Protein AF-A0A537DBI1-F1 (afdb_monomer)

Mean predicted aligned error: 14.15 Å

Solvent-accessible surface area (backbone atoms only — not comparable to full-atom values): 9872 Å² total; per-residue (Å²): 135,87,78,83,81,77,82,74,83,76,78,49,77,67,57,56,51,53,53,48,53,54,51,51,56,62,62,69,60,65,72,79,77,78,77,78,80,80,81,74,75,80,74,81,80,68,70,59,68,48,40,82,42,71,73,29,59,84,44,89,90,40,44,58,39,57,42,62,85,70,80,56,58,73,31,62,47,51,34,36,34,22,21,70,93,77,41,45,21,30,39,30,39,66,44,60,40,75,36,26,39,39,49,46,64,59,69,59,47,96,38,32,39,61,40,43,17,41,27,50,69,94,58,77,59,50,86,79,42,62,49,72,58,46,73,75,39,79,38,80,44,63,56,45,54,23,20,41,26,35,19,31,75,52,33,33,88,90,45,72,56,82,67,46,78,45,78,89

Nearest PDB structures (foldseek):
  4nhy-assembly6_C-3  TM=3.205E-01  e=9.101E+00  Homo sapiens

Sequence (168 aa):
MEEKQKSKLRFSRTGKIILGVIAVAAVAGVAAFVTFTQYFPSVPTGAVAANLVANCGVSTTTALTVTPATVTAGSPFALVYSCSSGTAAITVTNGPTTKIPTEAPAIGAGGMPTTLSLIAPGTTCTATAGIALAQSTAVSIPTGDYNYCATGTTAPVTGVVSFTVTWA

Structure (mmCIF, N/CA/C/O backbone):
data_AF-A0A537DBI1-F1
#
_entry.id   AF-A0A537DBI1-F1
#
loop_
_atom_site.group_PDB
_atom_site.id
_atom_site.type_symbol
_atom_site.label_atom_id
_atom_site.label_alt_id
_atom_site.label_comp_id
_atom_site.label_asym_id
_atom_site.label_entity_id
_atom_site.label_seq_id
_atom_site.pdbx_PDB_ins_code
_atom_site.Cartn_x
_atom_site.Cartn_y
_atom_site.Cartn_z
_atom_site.occupancy
_atom_site.B_iso_or_equiv
_atom_site.auth_seq_id
_atom_site.auth_comp_id
_atom_site.auth_asym_id
_atom_site.auth_atom_id
_atom_site.pdbx_PDB_model_num
ATOM 1 N N . MET A 1 1 ? -34.013 34.502 110.384 1.00 40.22 1 MET A N 1
ATOM 2 C CA . MET A 1 1 ? -33.272 33.929 109.243 1.00 40.22 1 MET A CA 1
ATOM 3 C C . MET A 1 1 ? -34.238 33.005 108.523 1.00 40.22 1 MET A C 1
ATOM 5 O O . MET A 1 1 ? -34.500 31.922 109.023 1.00 40.22 1 MET A O 1
ATOM 9 N N . GLU A 1 2 ? -34.882 33.500 107.465 1.00 40.44 2 GLU A N 1
ATOM 10 C CA . GLU A 1 2 ? -35.893 32.756 106.702 1.00 40.44 2 GLU A CA 1
ATOM 11 C C . GLU A 1 2 ? -35.241 31.700 105.804 1.00 40.44 2 GLU A C 1
ATOM 13 O O . GLU A 1 2 ? -34.284 31.964 105.073 1.00 40.44 2 GLU A O 1
ATOM 18 N N . GLU A 1 3 ? -35.760 30.483 105.906 1.00 42.31 3 GLU A N 1
ATOM 19 C CA . GLU A 1 3 ? -35.297 29.284 105.225 1.00 42.31 3 GLU A CA 1
ATOM 20 C C . GLU A 1 3 ? -35.865 29.237 103.794 1.00 42.31 3 GLU A C 1
ATOM 22 O O . GLU A 1 3 ? -37.069 29.369 103.574 1.00 42.31 3 GLU A O 1
ATOM 27 N N . LYS A 1 4 ? -34.996 29.056 102.789 1.00 47.94 4 LYS A N 1
ATOM 28 C CA . LYS A 1 4 ? -35.386 28.941 101.375 1.00 47.94 4 LYS A CA 1
ATOM 29 C C . LYS A 1 4 ? -36.254 27.69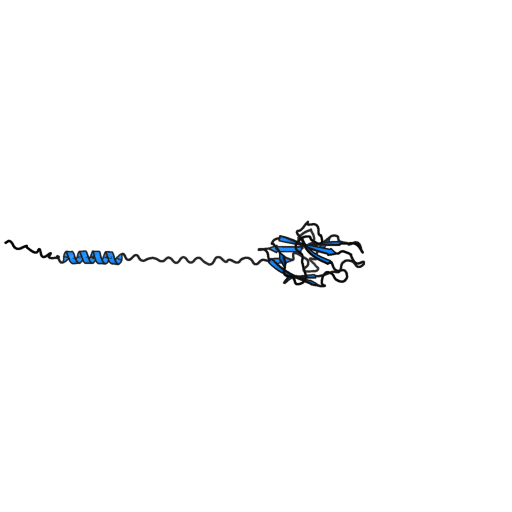8 101.147 1.00 47.94 4 LYS A C 1
ATOM 31 O O . LYS A 1 4 ? -35.760 26.570 101.159 1.00 47.94 4 LYS A O 1
ATOM 36 N N . GLN A 1 5 ? -37.520 27.913 100.808 1.00 44.69 5 GLN A N 1
ATOM 37 C CA . GLN A 1 5 ? -38.442 26.878 100.349 1.00 44.69 5 GLN A CA 1
ATOM 38 C C . GLN A 1 5 ? -37.959 26.275 99.011 1.00 44.69 5 GLN A C 1
ATOM 40 O O . GLN A 1 5 ? -38.148 26.841 97.934 1.00 44.69 5 GLN A O 1
ATOM 45 N N . LYS A 1 6 ? -37.323 25.097 99.060 1.00 45.94 6 LYS A N 1
ATOM 46 C CA . LYS A 1 6 ? -37.042 24.272 97.871 1.00 45.94 6 LYS A CA 1
ATOM 47 C C . LYS A 1 6 ? -38.367 23.770 97.288 1.00 45.94 6 LYS A C 1
ATOM 49 O 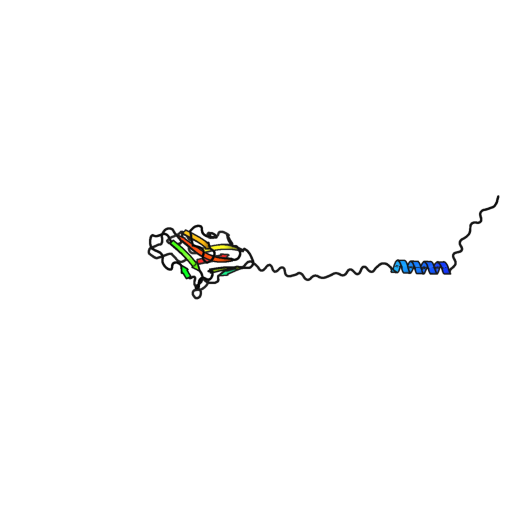O . LYS A 1 6 ? -38.960 22.819 97.796 1.00 45.94 6 LYS A O 1
ATOM 54 N N . SER A 1 7 ? -38.811 24.394 96.199 1.00 45.59 7 SER A N 1
ATOM 55 C CA . SER A 1 7 ? -39.937 23.923 95.391 1.00 45.59 7 SER A CA 1
ATOM 56 C C . SER A 1 7 ? -39.621 22.535 94.817 1.00 45.59 7 SER A C 1
ATOM 58 O O . SER A 1 7 ? -38.822 22.384 93.892 1.00 45.59 7 SER A O 1
ATOM 60 N N . LYS A 1 8 ? -40.213 21.486 95.403 1.00 48.69 8 LYS A N 1
ATOM 61 C CA . LYS A 1 8 ? -40.223 20.141 94.816 1.00 48.69 8 LYS A CA 1
ATOM 62 C C . LYS A 1 8 ? -41.160 20.176 93.614 1.00 48.69 8 LYS A C 1
ATOM 64 O O . LYS A 1 8 ? -42.376 20.115 93.783 1.00 48.69 8 LYS A O 1
ATOM 69 N N . LEU A 1 9 ? -40.591 20.243 92.412 1.00 50.56 9 LEU A N 1
ATOM 70 C CA . LEU A 1 9 ? -41.317 20.091 91.155 1.00 50.56 9 LEU A CA 1
ATOM 71 C C . LEU A 1 9 ? -41.961 18.689 91.121 1.00 50.56 9 LEU A C 1
ATOM 73 O O . LEU A 1 9 ? -41.333 17.693 90.756 1.00 50.56 9 LEU A O 1
ATOM 77 N N . ARG A 1 10 ? -43.211 18.579 91.584 1.00 54.94 10 ARG A N 1
ATOM 78 C CA . ARG A 1 10 ? -44.000 17.346 91.501 1.00 54.94 10 ARG A CA 1
ATOM 79 C C . ARG A 1 10 ? -44.449 17.178 90.059 1.00 54.94 10 ARG A C 1
ATOM 81 O O . ARG A 1 10 ? -45.465 17.720 89.639 1.00 54.94 10 ARG A O 1
ATOM 88 N N . PHE A 1 11 ? -43.666 16.429 89.297 1.00 52.59 11 PHE A N 1
ATOM 89 C CA . PHE A 1 11 ? -44.001 16.106 87.920 1.00 52.59 11 PHE A CA 1
ATOM 90 C C . PHE A 1 11 ? -45.218 15.169 87.903 1.00 52.59 11 PHE A C 1
ATOM 92 O O . PHE A 1 11 ? -45.123 13.995 88.275 1.00 52.59 11 PHE A O 1
ATOM 99 N N . SER A 1 12 ? -46.376 15.718 87.529 1.00 62.16 12 SER A N 1
ATOM 100 C CA . SER A 1 12 ? -47.632 14.982 87.369 1.00 62.16 12 SER A CA 1
ATOM 101 C C . SER A 1 12 ? -47.460 13.820 86.382 1.00 62.16 12 SER A C 1
ATOM 103 O O . SER A 1 12 ? -46.710 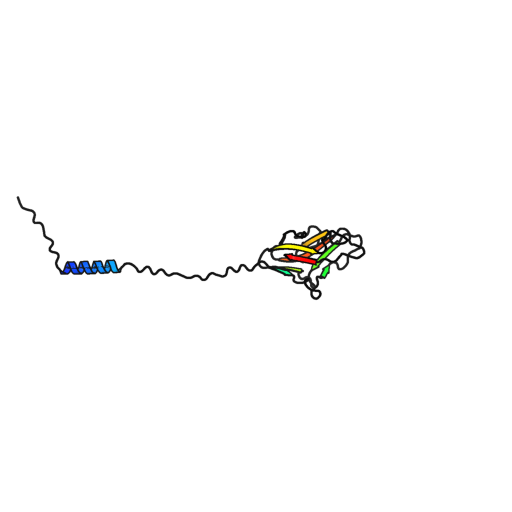13.928 85.407 1.00 62.16 12 SER A O 1
ATOM 105 N N . ARG A 1 13 ? -48.172 12.706 86.620 1.00 58.31 13 ARG A N 1
ATOM 106 C CA . ARG A 1 13 ? -48.187 11.505 85.756 1.00 58.31 13 ARG A CA 1
ATOM 107 C C . ARG A 1 13 ? -48.408 11.863 84.281 1.00 58.31 13 ARG A C 1
ATOM 109 O O . ARG A 1 13 ? -47.772 11.270 83.418 1.00 58.31 13 ARG A O 1
ATOM 116 N N . THR A 1 14 ? -49.222 12.880 84.009 1.00 57.91 14 THR A N 1
ATOM 117 C CA . THR A 1 14 ? -49.535 13.376 82.662 1.00 57.91 14 THR A CA 1
ATOM 118 C C . THR A 1 14 ? -48.321 13.991 81.959 1.00 57.91 14 THR A C 1
ATOM 120 O O . THR A 1 14 ? -48.116 13.759 80.772 1.00 57.91 14 THR A O 1
ATOM 123 N N . GLY A 1 15 ? -47.453 14.700 82.690 1.00 59.69 15 GLY A N 1
ATOM 124 C CA . GLY A 1 15 ? -46.234 15.289 82.128 1.00 59.69 15 GLY A CA 1
ATOM 125 C C . GLY A 1 15 ? -45.225 14.233 81.675 1.00 59.69 15 GLY A C 1
ATOM 126 O O . GLY A 1 15 ? -44.563 14.414 80.658 1.00 59.69 15 GLY A O 1
ATOM 127 N N . LYS A 1 16 ? -45.129 13.100 82.391 1.00 59.03 16 LYS A N 1
ATOM 128 C CA . LYS A 1 16 ? -44.229 11.989 82.016 1.00 59.03 16 LYS A CA 1
ATOM 129 C C . LYS A 1 16 ? -44.681 11.296 80.732 1.00 59.03 16 LYS A C 1
ATOM 131 O O . LYS A 1 16 ? -43.842 10.891 79.938 1.00 59.03 16 LYS A O 1
ATOM 136 N N . ILE A 1 17 ? -45.995 11.188 80.529 1.00 63.44 17 ILE A N 1
ATOM 137 C CA . ILE A 1 17 ? -46.579 10.579 79.328 1.00 63.44 17 ILE A CA 1
ATOM 138 C C . ILE A 1 17 ? -46.339 11.480 78.115 1.00 63.44 17 ILE A C 1
ATOM 140 O O . ILE A 1 17 ? -45.879 10.996 77.089 1.00 63.44 17 ILE A O 1
ATOM 144 N N . ILE A 1 18 ? -46.557 12.792 78.247 1.00 61.38 18 ILE A N 1
ATOM 145 C CA . ILE A 1 18 ? -46.322 13.753 77.157 1.00 61.38 18 ILE A CA 1
ATOM 146 C C . ILE A 1 18 ? -44.839 13.787 76.765 1.00 61.38 18 ILE A C 1
ATOM 148 O O . ILE A 1 18 ? -44.520 13.719 75.580 1.00 61.38 18 ILE A O 1
ATOM 152 N N . LEU A 1 19 ? -43.924 13.810 77.742 1.00 61.69 19 LEU A N 1
ATOM 153 C CA . LEU A 1 19 ? -42.485 13.752 77.464 1.00 61.69 19 LEU A CA 1
ATOM 154 C C . LEU A 1 19 ? -42.087 12.425 76.791 1.00 61.69 19 LEU A C 1
ATOM 156 O O . LEU A 1 19 ? -41.243 12.418 75.901 1.00 61.69 19 LEU A O 1
ATOM 160 N N . GLY A 1 20 ? -42.728 11.318 77.181 1.00 58.53 20 GLY A N 1
ATOM 161 C CA . GLY A 1 20 ? -42.546 10.007 76.557 1.00 58.53 20 GLY A CA 1
ATOM 162 C C . GLY A 1 20 ? -43.025 9.964 75.105 1.00 58.53 20 GLY A C 1
ATOM 163 O O . GLY A 1 20 ? -42.312 9.452 74.251 1.00 58.53 20 GLY A O 1
ATOM 164 N N . VAL A 1 21 ? -44.182 10.553 74.792 1.00 60.75 21 VAL A N 1
ATOM 165 C CA . VAL A 1 21 ? -44.708 10.615 73.415 1.00 60.75 21 VAL A CA 1
ATOM 166 C C . VAL A 1 21 ? -43.841 11.514 72.528 1.00 60.75 21 VAL A C 1
ATOM 168 O O . VAL A 1 21 ? -43.552 11.144 71.393 1.00 60.75 21 VAL A O 1
ATOM 171 N N . ILE A 1 22 ? -43.355 12.647 73.048 1.00 58.44 22 ILE A N 1
ATOM 172 C CA . ILE A 1 22 ? -42.428 13.532 72.321 1.00 58.44 22 ILE A CA 1
ATOM 173 C C . ILE A 1 22 ? -41.079 12.836 72.089 1.00 58.44 22 ILE A C 1
ATOM 175 O O . ILE A 1 22 ? -40.522 12.943 70.999 1.00 58.44 22 ILE A O 1
ATOM 179 N N . ALA A 1 23 ? -40.577 12.071 73.063 1.00 57.38 23 ALA A N 1
ATOM 180 C CA . ALA A 1 23 ? -39.359 11.281 72.892 1.00 57.38 23 ALA A CA 1
ATOM 181 C C . ALA A 1 23 ? -39.535 10.166 71.845 1.00 57.38 23 ALA A C 1
ATOM 183 O O . ALA A 1 23 ? -38.648 9.961 71.023 1.00 57.38 23 ALA A O 1
ATOM 184 N N . VAL A 1 24 ? -40.689 9.490 71.806 1.00 56.94 24 VAL A N 1
ATOM 185 C CA . VAL A 1 24 ? -40.977 8.465 70.785 1.00 56.94 24 VAL A CA 1
ATOM 186 C C . VAL A 1 24 ? -41.130 9.090 69.394 1.00 56.94 24 VAL A C 1
ATOM 188 O O . VAL A 1 24 ? -40.616 8.537 68.426 1.00 56.94 24 VAL A O 1
ATOM 191 N N . ALA A 1 25 ? -41.744 10.271 69.282 1.00 54.72 25 ALA A N 1
ATOM 192 C CA . ALA A 1 25 ? -41.844 11.000 68.016 1.00 54.72 25 ALA A CA 1
ATOM 193 C C . ALA A 1 25 ? -40.482 11.529 67.521 1.00 54.72 25 ALA A C 1
ATOM 195 O O . ALA A 1 25 ? -40.209 11.483 66.324 1.00 54.72 25 ALA A O 1
ATOM 196 N N . ALA A 1 26 ? -39.600 11.968 68.427 1.00 52.34 26 ALA A N 1
ATOM 197 C CA . ALA A 1 26 ? -38.246 12.412 68.088 1.00 52.34 26 ALA A CA 1
ATOM 198 C C . ALA A 1 26 ? -37.32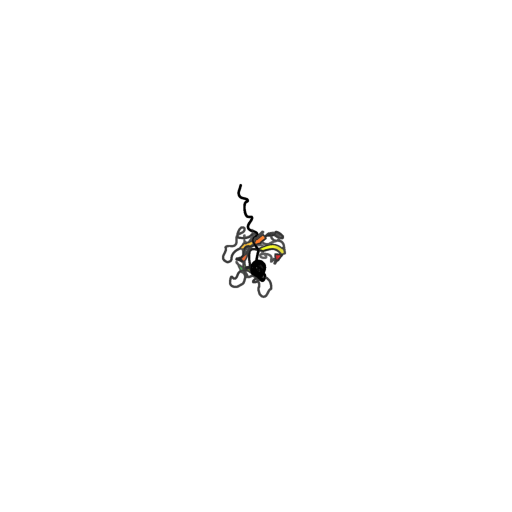2 11.251 67.670 1.00 52.34 26 ALA A C 1
ATOM 200 O O . ALA A 1 26 ? -36.429 11.449 66.850 1.00 52.34 26 ALA A O 1
ATOM 201 N N . VAL A 1 27 ? -37.552 10.036 68.184 1.00 53.19 27 VAL A N 1
ATOM 202 C CA . VAL A 1 27 ? -36.792 8.828 67.805 1.00 53.19 27 VAL A CA 1
ATOM 203 C C . VAL A 1 27 ? -37.372 8.152 66.552 1.00 53.19 27 VAL A C 1
ATOM 205 O O . VAL A 1 27 ? -36.626 7.557 65.781 1.00 53.19 27 VAL A O 1
ATOM 208 N N . ALA A 1 28 ? -38.673 8.300 66.275 1.00 50.31 28 ALA A N 1
ATOM 209 C CA . ALA A 1 28 ? -39.293 7.827 65.031 1.00 50.31 28 ALA A CA 1
ATOM 210 C C . ALA A 1 28 ? -38.934 8.685 63.798 1.00 50.31 28 ALA A C 1
ATOM 212 O O . ALA A 1 28 ? -39.190 8.279 62.668 1.00 50.31 28 ALA A O 1
ATOM 213 N N . GLY A 1 29 ? -38.320 9.855 64.009 1.00 47.69 29 GLY A N 1
ATOM 214 C CA . GLY A 1 29 ? -37.801 10.743 62.968 1.00 47.69 29 GLY A CA 1
ATOM 215 C C . GLY A 1 29 ? -36.384 10.413 62.495 1.00 47.69 29 GLY A C 1
ATOM 216 O O . GLY A 1 29 ? -35.744 11.269 61.886 1.00 47.69 29 GLY A O 1
ATOM 217 N N . VAL A 1 30 ? -35.858 9.209 62.764 1.00 52.47 30 VAL A N 1
ATOM 218 C CA . VAL A 1 30 ? -34.659 8.735 62.060 1.00 52.47 30 VAL A CA 1
ATOM 219 C C . VAL A 1 30 ? -35.086 8.434 60.633 1.00 52.47 30 VAL A C 1
ATOM 221 O O . VAL A 1 30 ? -35.598 7.359 60.325 1.00 52.47 30 VAL A O 1
ATOM 224 N N . ALA A 1 31 ? -34.934 9.460 59.797 1.00 52.38 31 ALA A N 1
ATOM 225 C CA . ALA A 1 31 ? -35.117 9.433 58.364 1.00 52.38 31 ALA A CA 1
ATOM 226 C C . ALA A 1 31 ? -34.619 8.096 57.815 1.00 52.38 31 ALA A C 1
ATOM 228 O O . ALA A 1 31 ? -33.427 7.790 57.869 1.00 52.38 31 ALA A O 1
ATOM 229 N N . ALA A 1 32 ? -35.550 7.293 57.303 1.00 52.38 32 ALA A N 1
ATOM 230 C CA . ALA A 1 32 ? -35.212 6.225 56.393 1.00 52.38 32 ALA A CA 1
ATOM 231 C C . ALA A 1 32 ? -34.491 6.895 55.220 1.00 52.38 32 ALA A C 1
ATOM 233 O O . ALA A 1 32 ? -35.120 7.487 54.344 1.00 52.38 32 ALA A O 1
ATOM 234 N N . PHE A 1 33 ? -33.159 6.888 55.250 1.00 53.53 33 PHE A N 1
ATOM 235 C CA . PHE A 1 33 ? -32.352 7.231 54.096 1.00 53.53 33 PHE A CA 1
ATOM 236 C C . PHE A 1 33 ? -32.674 6.170 53.052 1.00 53.53 33 PHE A C 1
ATOM 238 O O . PHE A 1 33 ? -32.144 5.062 53.088 1.00 53.53 33 PHE A O 1
ATOM 245 N N . VAL A 1 34 ? -33.615 6.479 52.162 1.00 61.16 34 VAL A N 1
ATOM 246 C CA . VAL A 1 34 ? -33.877 5.643 51.000 1.00 61.16 34 VAL A CA 1
ATOM 247 C C . VAL A 1 34 ? -32.665 5.815 50.099 1.00 61.16 34 VAL A C 1
ATOM 249 O O . VAL A 1 34 ? -32.556 6.779 49.343 1.00 61.16 34 VAL A O 1
ATOM 252 N N . THR A 1 35 ? -31.695 4.916 50.227 1.00 56.78 35 THR A N 1
ATOM 253 C CA . THR A 1 35 ? -30.607 4.811 49.263 1.00 56.78 35 THR A CA 1
ATOM 254 C C . THR A 1 35 ? -31.204 4.260 47.979 1.00 56.78 35 THR A C 1
ATOM 256 O O . THR A 1 35 ? -31.365 3.052 47.821 1.00 56.78 35 THR A O 1
ATOM 259 N N . PHE A 1 36 ? -31.581 5.149 47.066 1.00 59.03 36 PHE A N 1
ATOM 260 C CA . PHE A 1 36 ? -31.900 4.761 45.701 1.00 59.03 36 PHE A CA 1
ATOM 261 C C . PHE A 1 36 ? -30.597 4.404 44.988 1.00 59.03 36 PHE A C 1
ATOM 263 O O . PHE A 1 36 ? -29.820 5.273 44.591 1.00 59.03 36 PHE A O 1
ATOM 270 N N . THR A 1 37 ? -30.338 3.107 44.842 1.00 68.56 37 THR A N 1
ATOM 271 C CA . THR A 1 37 ? -29.281 2.614 43.963 1.00 68.56 37 THR A CA 1
ATOM 272 C C . THR A 1 37 ? -29.796 2.676 42.532 1.00 68.56 37 THR A C 1
ATOM 274 O O . THR A 1 37 ? -30.591 1.847 42.098 1.00 68.56 37 THR A O 1
ATOM 277 N N . GLN A 1 38 ? -29.359 3.692 41.800 1.00 63.66 38 GLN A N 1
ATOM 278 C CA . GLN A 1 38 ? -29.604 3.795 40.369 1.00 63.66 38 GLN A CA 1
ATOM 279 C C . GLN A 1 38 ? -28.611 2.890 39.635 1.00 63.66 38 GLN A C 1
ATOM 281 O O . GLN A 1 38 ? -27.402 3.119 39.647 1.00 63.66 38 GLN A O 1
ATOM 286 N N . TYR A 1 39 ? -29.138 1.819 39.046 1.00 66.94 39 TYR A N 1
ATOM 287 C CA . TYR A 1 39 ? -28.391 0.938 38.161 1.00 66.94 39 TYR A CA 1
ATOM 288 C C . TYR A 1 39 ? -28.331 1.588 36.782 1.00 66.94 39 TYR A C 1
ATOM 290 O O . TYR A 1 39 ? -29.316 1.599 36.044 1.00 66.94 39 TYR A O 1
ATOM 298 N N . PHE A 1 40 ? -27.174 2.145 36.442 1.00 65.31 40 PHE A N 1
ATOM 299 C CA . PHE A 1 40 ? -26.875 2.501 35.065 1.00 65.31 40 PHE A CA 1
ATOM 300 C C . PHE A 1 40 ? -26.361 1.232 34.382 1.00 65.31 40 PHE A C 1
ATOM 302 O O . PHE A 1 40 ? -25.300 0.740 34.780 1.00 65.31 40 PHE A O 1
ATOM 309 N N . PRO A 1 41 ? -27.084 0.660 33.400 1.00 62.16 41 PRO A N 1
ATOM 310 C CA . PRO A 1 41 ? -26.510 -0.411 32.604 1.00 62.16 41 PRO A CA 1
ATOM 311 C C . PRO A 1 41 ? -25.216 0.113 31.985 1.00 62.16 41 PRO A C 1
ATOM 313 O O . PRO A 1 41 ? -25.152 1.264 31.545 1.00 62.16 41 PRO A O 1
ATOM 316 N N . SER A 1 42 ? -24.175 -0.717 31.968 1.00 66.88 42 SER A N 1
ATOM 317 C CA . SER A 1 42 ? -22.957 -0.381 31.241 1.00 66.88 42 SER A CA 1
ATOM 318 C C . SER A 1 42 ? -23.345 -0.087 29.797 1.00 66.88 42 SER A C 1
ATOM 320 O O . SER A 1 42 ? -23.814 -0.985 29.093 1.00 66.88 42 SER A O 1
ATOM 322 N N . VAL A 1 43 ? -23.173 1.164 29.366 1.00 65.44 43 VAL A N 1
ATOM 323 C CA . VAL A 1 43 ? -23.226 1.502 27.945 1.00 65.44 43 VAL A CA 1
ATOM 324 C C . VAL A 1 43 ? -22.144 0.650 27.295 1.00 65.44 43 VAL A C 1
ATOM 326 O O . VAL A 1 43 ? -20.997 0.729 27.743 1.00 65.44 43 VAL A O 1
ATOM 329 N N . PRO A 1 44 ? -22.463 -0.190 26.296 1.00 60.38 44 PRO A N 1
ATOM 330 C CA . PRO A 1 44 ? -21.436 -0.917 25.583 1.00 60.38 44 PRO A CA 1
ATOM 331 C C . PRO A 1 44 ? -20.486 0.113 24.974 1.00 60.38 44 PRO A C 1
ATOM 333 O O . PRO A 1 44 ? -20.791 0.731 23.957 1.00 60.38 44 PRO A O 1
ATOM 336 N N . THR A 1 45 ? -19.310 0.298 25.568 1.00 59.66 45 THR A N 1
ATOM 337 C CA . THR A 1 45 ? -18.164 0.870 24.865 1.00 59.66 45 THR A CA 1
ATOM 338 C C . THR A 1 45 ? -17.609 -0.234 23.981 1.00 59.66 45 THR A C 1
ATOM 340 O O . THR A 1 45 ? -16.480 -0.691 24.147 1.00 59.66 45 THR A O 1
ATOM 343 N N . GLY A 1 46 ? -18.438 -0.718 23.056 1.00 57.91 46 GLY A N 1
ATOM 344 C CA . GLY A 1 46 ? -17.944 -1.403 21.883 1.00 57.91 46 GLY A CA 1
ATOM 345 C C . GLY A 1 46 ? -17.261 -0.336 21.053 1.00 57.91 46 GLY A C 1
ATOM 346 O O . GLY A 1 46 ? -17.867 0.195 20.129 1.00 57.91 46 GLY A O 1
ATOM 347 N N . ALA A 1 47 ? -16.038 0.049 21.430 1.00 60.94 47 ALA A N 1
ATOM 348 C CA . ALA A 1 47 ? -15.154 0.710 20.493 1.00 60.94 47 ALA A CA 1
ATOM 349 C C . ALA A 1 47 ? -15.105 -0.233 19.293 1.00 60.94 47 ALA A C 1
ATOM 351 O O . ALA A 1 47 ? -14.614 -1.359 19.408 1.00 60.94 47 ALA A O 1
ATOM 352 N N . VAL A 1 48 ? -15.759 0.161 18.199 1.00 66.44 48 VAL A N 1
ATOM 353 C CA . VAL A 1 48 ? -15.781 -0.654 16.992 1.00 66.44 48 VAL A CA 1
ATOM 354 C C . VAL A 1 48 ? -14.319 -0.824 16.610 1.00 66.44 48 VAL A C 1
ATOM 356 O O . VAL A 1 48 ? -13.604 0.167 16.478 1.00 66.44 48 VAL A O 1
ATOM 359 N N . ALA A 1 49 ? -13.841 -2.066 16.562 1.00 76.81 49 ALA A N 1
ATOM 360 C CA . ALA A 1 49 ? -12.429 -2.315 16.330 1.00 76.81 49 ALA A CA 1
ATOM 361 C C . ALA A 1 49 ? -12.026 -1.716 14.977 1.00 76.81 49 ALA A C 1
ATOM 363 O O . ALA A 1 49 ? -12.748 -1.874 13.986 1.00 76.81 49 ALA A O 1
ATOM 364 N N . ALA A 1 50 ? -10.880 -1.031 14.950 1.00 82.00 50 ALA A N 1
ATOM 365 C CA . ALA A 1 50 ? -10.297 -0.528 13.716 1.00 82.00 50 ALA A CA 1
ATOM 366 C C . ALA A 1 50 ? -10.166 -1.683 12.716 1.00 82.00 50 ALA A C 1
ATOM 368 O O . ALA A 1 50 ? -9.643 -2.750 13.050 1.00 82.00 50 ALA A O 1
ATOM 369 N N . ASN A 1 51 ? -10.670 -1.478 11.505 1.00 87.69 51 ASN A N 1
ATOM 370 C CA . ASN A 1 51 ? -10.808 -2.535 10.517 1.00 87.69 51 ASN A CA 1
ATOM 371 C C . ASN A 1 51 ? -10.145 -2.122 9.206 1.00 87.69 51 ASN A C 1
ATOM 373 O O . ASN A 1 51 ? -10.458 -1.061 8.666 1.00 87.69 51 ASN A O 1
ATOM 377 N N . LEU A 1 52 ? -9.254 -2.975 8.699 1.00 91.12 52 LEU A N 1
ATOM 378 C CA . LEU A 1 52 ? -8.642 -2.842 7.381 1.00 91.12 52 LEU A CA 1
ATOM 379 C C . LEU A 1 52 ? -9.379 -3.776 6.425 1.00 91.12 52 LEU A C 1
ATOM 381 O O . LEU A 1 52 ? -9.335 -4.995 6.584 1.00 91.12 52 LEU A O 1
ATOM 385 N N . VAL A 1 53 ? -10.058 -3.197 5.443 1.00 92.50 53 VAL A N 1
ATOM 386 C CA . VAL A 1 53 ? -10.913 -3.919 4.501 1.00 92.50 53 VAL A CA 1
ATOM 387 C C . VAL A 1 53 ? -10.317 -3.812 3.109 1.00 92.50 53 VAL A C 1
ATOM 389 O O . VAL A 1 53 ? -10.113 -2.713 2.604 1.00 92.50 53 VAL A O 1
ATOM 392 N N . ALA A 1 54 ? -10.055 -4.952 2.476 1.00 91.88 54 ALA A N 1
ATOM 393 C CA . ALA A 1 54 ? -9.731 -4.996 1.058 1.00 91.88 54 ALA A CA 1
ATOM 394 C C . ALA A 1 54 ? -11.034 -4.951 0.245 1.00 91.88 54 ALA A C 1
ATOM 396 O O . ALA A 1 54 ? -11.871 -5.848 0.359 1.00 91.88 54 ALA A O 1
ATOM 397 N N . ASN A 1 55 ? -11.209 -3.914 -0.575 1.00 92.00 55 ASN A N 1
ATOM 398 C CA . ASN A 1 55 ? -12.401 -3.745 -1.415 1.00 92.00 55 ASN A CA 1
ATOM 399 C C . ASN A 1 55 ? -12.324 -4.597 -2.695 1.00 92.00 55 ASN A C 1
ATOM 401 O O . ASN A 1 55 ? -13.338 -4.962 -3.288 1.00 92.00 55 ASN A O 1
ATOM 405 N N . CYS A 1 56 ? -11.103 -4.922 -3.116 1.00 90.12 56 CYS A N 1
ATOM 406 C CA . CYS A 1 56 ? -10.765 -5.794 -4.235 1.00 90.12 56 CYS A CA 1
ATOM 407 C C . CYS A 1 56 ? -9.363 -6.395 -3.997 1.00 90.12 56 CYS A C 1
ATOM 409 O O . CYS A 1 56 ? -8.770 -6.216 -2.936 1.00 90.12 56 CYS A O 1
ATOM 411 N N . GLY A 1 57 ? -8.827 -7.150 -4.954 1.00 83.62 57 GLY A N 1
ATOM 412 C CA . GLY A 1 57 ? -7.514 -7.795 -4.866 1.00 83.62 57 GLY A CA 1
ATOM 413 C C . GLY A 1 57 ? -7.477 -9.077 -4.029 1.00 83.62 57 GLY A C 1
ATOM 414 O O . GLY A 1 57 ? -6.411 -9.657 -3.871 1.00 83.62 57 GLY A O 1
ATOM 415 N N . VAL A 1 58 ? -8.626 -9.540 -3.522 1.00 83.00 58 VAL A N 1
ATOM 416 C CA . VAL A 1 58 ? -8.756 -10.768 -2.708 1.00 83.00 58 VAL A CA 1
ATOM 417 C C . VAL A 1 58 ? -9.169 -12.007 -3.513 1.00 83.00 58 VAL A C 1
ATOM 419 O O . VAL A 1 58 ? -9.178 -13.115 -2.989 1.00 83.00 58 VAL A O 1
ATOM 422 N N . SER A 1 59 ? -9.545 -11.826 -4.781 1.00 75.75 59 SER A N 1
ATOM 423 C CA . SER A 1 59 ? -9.984 -12.884 -5.697 1.00 75.75 59 SER A CA 1
ATOM 424 C C . SER A 1 59 ? -9.695 -12.476 -7.142 1.00 75.75 59 SER A C 1
ATOM 426 O O . SER A 1 59 ? -9.596 -11.288 -7.454 1.00 75.75 59 SER A O 1
ATOM 428 N N . THR A 1 60 ? -9.633 -13.454 -8.043 1.00 69.25 60 THR A N 1
ATOM 429 C CA . THR A 1 60 ? -9.505 -13.239 -9.493 1.00 69.25 60 THR A CA 1
ATOM 430 C C . THR A 1 60 ? -10.724 -12.544 -10.104 1.00 69.25 60 THR A C 1
ATOM 432 O O . THR A 1 60 ? -10.597 -11.880 -11.128 1.00 69.25 60 THR A O 1
ATOM 435 N N . THR A 1 61 ? -11.896 -12.648 -9.473 1.00 64.69 61 THR A N 1
ATOM 436 C CA . THR A 1 61 ? -13.141 -11.994 -9.918 1.00 64.69 61 THR A CA 1
ATOM 437 C C . THR A 1 61 ? -13.202 -10.508 -9.576 1.00 64.69 61 THR A C 1
ATOM 439 O O . THR A 1 61 ? -13.929 -9.760 -10.221 1.00 64.69 61 THR A O 1
ATOM 442 N N . THR A 1 62 ? -12.440 -10.079 -8.571 1.00 77.06 62 THR A N 1
ATOM 443 C CA . THR A 1 62 ? -12.403 -8.695 -8.086 1.00 77.06 62 THR A CA 1
ATOM 444 C C . THR A 1 62 ? -10.949 -8.244 -8.064 1.00 77.06 62 THR A C 1
ATOM 446 O O . THR A 1 62 ? -10.433 -7.846 -7.028 1.00 77.06 62 THR A O 1
ATOM 449 N N . ALA A 1 63 ? -10.242 -8.407 -9.182 1.00 82.62 63 ALA A N 1
ATOM 450 C CA . ALA A 1 63 ? -8.816 -8.115 -9.264 1.00 82.62 63 ALA A CA 1
ATOM 451 C C . ALA A 1 63 ? -8.526 -6.606 -9.170 1.00 82.62 63 ALA A C 1
ATOM 453 O O . ALA A 1 63 ? -9.376 -5.765 -9.471 1.00 82.62 63 ALA A O 1
ATOM 454 N N . LEU A 1 64 ? -7.298 -6.270 -8.771 1.00 90.00 64 LEU A N 1
ATOM 455 C CA . LEU A 1 64 ? -6.801 -4.899 -8.844 1.00 90.00 64 LEU A CA 1
ATOM 456 C C . LEU A 1 64 ? -6.596 -4.496 -10.309 1.00 90.00 64 LEU A C 1
ATOM 458 O O . LEU A 1 64 ? -6.034 -5.251 -11.103 1.00 90.00 64 LEU A O 1
ATOM 462 N N . THR A 1 65 ? -7.006 -3.280 -10.653 1.00 91.38 65 THR A N 1
ATOM 463 C CA . THR A 1 65 ? -6.640 -2.622 -11.908 1.00 91.38 65 THR A CA 1
ATOM 464 C C . THR A 1 65 ? -5.335 -1.866 -11.725 1.00 91.38 65 THR A C 1
ATOM 466 O O . THR A 1 65 ? -5.186 -1.142 -10.739 1.00 91.38 65 THR A O 1
ATOM 469 N N . VAL A 1 66 ? -4.414 -1.998 -12.682 1.00 91.38 66 VAL A N 1
ATOM 470 C CA . VAL A 1 66 ? -3.121 -1.306 -12.657 1.00 91.38 66 VAL A CA 1
ATOM 471 C C . VAL A 1 66 ? -3.111 -0.117 -13.618 1.00 91.38 66 VAL A C 1
ATOM 473 O O . VAL A 1 66 ? -3.580 -0.224 -14.752 1.00 91.38 66 VAL A O 1
ATOM 476 N N . THR A 1 67 ? -2.590 1.025 -13.169 1.00 91.06 67 THR A N 1
ATOM 477 C CA . THR A 1 67 ? -2.433 2.237 -13.986 1.00 91.06 67 THR A CA 1
ATOM 478 C C . THR A 1 67 ? -1.022 2.816 -13.835 1.00 91.06 67 THR A C 1
ATOM 480 O O . THR A 1 67 ? -0.607 3.063 -12.704 1.00 91.06 67 THR A O 1
ATOM 483 N N . PRO A 1 68 ? -0.299 3.098 -14.936 1.00 90.62 68 PRO A N 1
ATOM 484 C CA . PRO A 1 68 ? -0.639 2.756 -16.319 1.00 90.62 68 PRO A CA 1
ATOM 485 C C . PRO A 1 68 ? -0.674 1.234 -16.548 1.00 90.62 68 PRO A C 1
ATOM 487 O O . PRO A 1 68 ? -0.019 0.476 -15.840 1.00 90.62 68 PRO A O 1
ATOM 490 N N . ALA A 1 69 ? -1.434 0.788 -17.553 1.00 87.88 69 ALA A N 1
ATOM 491 C CA . ALA A 1 69 ? -1.584 -0.638 -17.874 1.00 87.88 69 ALA A CA 1
ATOM 492 C C . ALA A 1 69 ? -0.302 -1.280 -18.440 1.00 87.88 69 ALA A C 1
ATOM 494 O O . ALA A 1 69 ? -0.167 -2.500 -18.463 1.00 87.88 69 ALA A O 1
ATOM 495 N N . THR A 1 70 ? 0.636 -0.459 -18.913 1.00 88.06 70 THR A N 1
ATOM 496 C CA . THR A 1 70 ? 1.899 -0.885 -19.518 1.00 88.06 70 THR A CA 1
ATOM 497 C C . THR A 1 70 ? 3.042 -0.010 -19.029 1.00 88.06 70 THR A C 1
ATOM 499 O O . THR A 1 70 ? 2.857 1.181 -18.776 1.00 88.06 70 THR A O 1
ATOM 502 N N . VAL A 1 71 ? 4.240 -0.587 -18.972 1.00 90.31 71 VAL A N 1
ATOM 503 C CA . VAL A 1 71 ? 5.491 0.115 -18.663 1.00 90.31 71 VAL A CA 1
ATOM 504 C C . VAL A 1 71 ? 6.461 -0.004 -19.833 1.00 90.31 71 VAL A C 1
ATOM 506 O O . VAL A 1 71 ? 6.439 -0.990 -20.568 1.00 90.31 71 VAL A O 1
ATOM 509 N N . THR A 1 72 ? 7.334 0.987 -19.996 1.00 92.88 72 THR A N 1
ATOM 510 C CA . THR A 1 72 ? 8.391 0.948 -21.010 1.00 92.88 72 THR A CA 1
ATOM 511 C C . THR A 1 72 ? 9.591 0.185 -20.466 1.00 92.88 72 THR A C 1
ATOM 513 O O . THR A 1 72 ? 10.166 0.577 -19.450 1.00 92.88 72 THR A O 1
ATOM 516 N N . ALA A 1 73 ? 9.992 -0.887 -21.148 1.00 91.19 73 ALA A N 1
ATOM 517 C CA . ALA A 1 73 ? 11.167 -1.664 -20.769 1.00 91.19 73 ALA A CA 1
ATOM 518 C C . ALA A 1 73 ? 12.418 -0.773 -20.651 1.00 91.19 73 ALA A C 1
ATOM 520 O O . ALA A 1 73 ? 12.634 0.136 -21.453 1.00 91.19 73 ALA A O 1
ATOM 521 N N . GLY A 1 74 ? 13.234 -1.023 -19.628 1.00 89.94 74 GLY A N 1
ATOM 522 C CA . GLY A 1 74 ? 14.448 -0.252 -19.354 1.00 89.94 74 GLY A CA 1
ATOM 523 C C . GLY A 1 74 ? 14.216 1.135 -18.744 1.00 89.94 74 GLY A C 1
ATOM 524 O O . GLY A 1 74 ? 15.188 1.825 -18.456 1.00 89.94 74 GLY A O 1
ATOM 525 N N . SER A 1 75 ? 12.964 1.554 -18.525 1.00 92.25 75 SER A N 1
ATOM 526 C CA . SER A 1 75 ? 12.634 2.874 -17.969 1.00 92.25 75 SER A CA 1
ATOM 527 C C . SER A 1 75 ? 12.135 2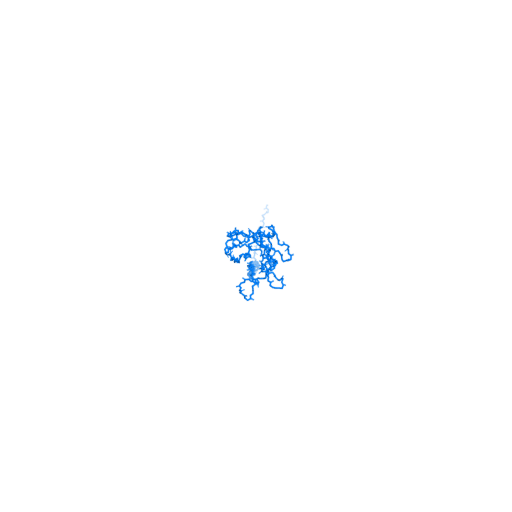.789 -16.521 1.00 92.25 75 SER A C 1
ATOM 529 O O . SER A 1 75 ? 11.617 1.742 -16.117 1.00 92.25 75 SER A O 1
ATOM 531 N N . PRO A 1 76 ? 12.239 3.878 -15.736 1.00 92.69 76 PRO A N 1
ATOM 532 C CA . PRO A 1 76 ? 11.551 3.988 -14.456 1.00 92.69 76 PRO A CA 1
ATOM 533 C C . PRO A 1 76 ? 10.038 3.838 -14.615 1.00 92.69 76 PRO A C 1
ATOM 535 O O . PRO A 1 76 ? 9.469 4.205 -15.646 1.00 92.69 76 PRO A O 1
ATOM 538 N N . PHE A 1 77 ? 9.381 3.334 -13.576 1.00 93.19 77 PHE A N 1
ATOM 539 C CA . PHE A 1 77 ? 7.937 3.142 -13.566 1.00 93.19 77 PHE A CA 1
ATOM 540 C C . PHE A 1 77 ? 7.323 3.486 -12.211 1.00 93.19 77 PHE A C 1
ATOM 542 O O . PHE A 1 77 ? 7.953 3.362 -11.160 1.00 93.19 77 PHE A O 1
ATOM 549 N N . ALA A 1 78 ? 6.054 3.880 -12.255 1.00 94.94 78 ALA A N 1
ATOM 550 C CA . ALA A 1 78 ? 5.197 4.082 -11.100 1.00 94.94 78 ALA A CA 1
ATOM 551 C C . ALA A 1 78 ? 3.817 3.521 -11.444 1.00 94.94 78 ALA A C 1
ATOM 553 O O . ALA A 1 78 ? 3.213 3.938 -12.431 1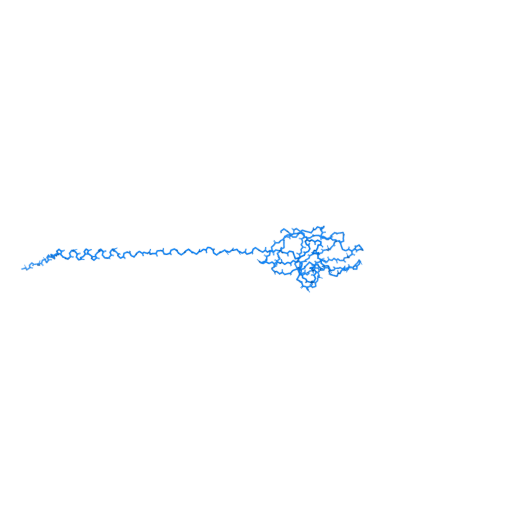.00 94.94 78 ALA A O 1
ATOM 554 N N . LEU A 1 79 ? 3.357 2.545 -10.668 1.00 94.12 79 LEU A N 1
ATOM 555 C CA . LEU A 1 79 ? 2.129 1.796 -10.902 1.00 94.12 79 LEU A CA 1
ATOM 556 C C . LEU A 1 79 ? 1.182 1.992 -9.724 1.00 94.12 79 LEU A C 1
ATOM 558 O O . LEU A 1 79 ? 1.544 1.735 -8.576 1.00 94.12 79 LEU A O 1
ATOM 562 N N . VAL A 1 80 ? -0.038 2.421 -10.025 1.00 94.88 80 VAL A N 1
ATOM 563 C CA . VAL A 1 80 ? -1.145 2.491 -9.074 1.00 94.88 80 VAL A CA 1
ATOM 564 C C . VAL A 1 80 ? -1.990 1.240 -9.220 1.00 94.88 80 VAL A C 1
ATOM 566 O O . VAL A 1 80 ? -2.466 0.954 -10.318 1.00 94.88 80 VAL A O 1
ATOM 569 N N . TYR A 1 81 ? -2.218 0.537 -8.115 1.00 94.44 81 TYR A N 1
ATOM 570 C CA . TYR A 1 81 ? -3.182 -0.552 -8.036 1.00 94.44 81 TYR A CA 1
ATOM 571 C C . TYR A 1 81 ? -4.400 -0.086 -7.241 1.00 94.44 81 TYR A C 1
ATOM 573 O O . TYR A 1 81 ? -4.299 0.250 -6.057 1.00 94.44 81 TYR A O 1
ATOM 581 N N . SER A 1 82 ? -5.546 -0.068 -7.910 1.00 94.00 82 SER A N 1
ATOM 582 C CA . SER A 1 82 ? -6.845 0.334 -7.367 1.00 94.00 82 SER A CA 1
ATOM 583 C C . SER A 1 82 ? -7.908 -0.691 -7.739 1.00 94.00 82 SER A C 1
ATOM 585 O O . SER A 1 82 ? -7.651 -1.596 -8.535 1.00 94.00 82 SER A O 1
ATOM 587 N N . CYS A 1 83 ? -9.121 -0.546 -7.222 1.00 91.69 83 CYS A N 1
ATOM 588 C CA . CYS A 1 83 ? -10.243 -1.298 -7.765 1.00 91.69 83 CYS A CA 1
ATOM 589 C C . CYS A 1 83 ? -10.673 -0.730 -9.125 1.00 91.69 83 CYS A C 1
ATOM 591 O O . CYS A 1 83 ? -10.442 0.445 -9.443 1.00 91.69 83 CYS A O 1
ATOM 593 N N . SER A 1 84 ? -11.325 -1.573 -9.932 1.00 84.12 84 SER A N 1
ATOM 594 C CA . SER A 1 84 ? -11.987 -1.138 -11.164 1.00 84.12 84 SER A CA 1
ATOM 595 C C . SER A 1 84 ? -12.964 -0.004 -10.858 1.00 84.12 84 SER A C 1
ATOM 597 O O . SER A 1 84 ? -13.620 -0.051 -9.822 1.00 84.12 84 SER A O 1
ATOM 599 N N . SER A 1 85 ? -13.107 0.972 -11.762 1.00 77.94 85 SER A N 1
ATOM 600 C CA . SER A 1 85 ? -13.900 2.213 -11.596 1.00 77.94 85 SER A CA 1
ATOM 601 C C . SER A 1 85 ? -13.303 3.283 -10.665 1.00 77.94 85 SER A C 1
ATOM 603 O O . SER A 1 85 ? -13.992 4.232 -10.306 1.00 77.94 85 SER A O 1
ATOM 605 N N . GLY A 1 86 ? -12.014 3.180 -10.315 1.00 70.81 86 GLY A N 1
ATOM 606 C CA . GLY A 1 86 ? -11.317 4.219 -9.542 1.00 70.81 86 GLY A CA 1
ATOM 607 C C . GLY A 1 86 ? -11.660 4.223 -8.050 1.00 70.81 86 GLY A C 1
ATOM 608 O O . GLY A 1 86 ? -11.297 5.156 -7.336 1.00 70.81 86 GLY A O 1
ATOM 609 N N . THR A 1 87 ? -12.338 3.179 -7.575 1.00 86.94 87 THR A N 1
ATOM 610 C CA . THR A 1 87 ? -12.565 2.921 -6.153 1.00 86.94 87 THR A CA 1
ATOM 611 C C . THR A 1 87 ? -11.273 2.473 -5.467 1.00 86.94 87 THR A C 1
ATOM 613 O O . THR A 1 87 ? -10.371 1.902 -6.089 1.00 86.94 87 THR A O 1
ATOM 616 N N . ALA A 1 88 ? -11.169 2.768 -4.172 1.00 93.69 88 ALA A N 1
ATOM 617 C CA . ALA A 1 88 ? -9.974 2.491 -3.387 1.00 93.69 88 ALA A CA 1
ATOM 618 C C . ALA A 1 88 ? -9.733 0.988 -3.217 1.00 93.69 88 ALA A C 1
ATOM 620 O O . ALA A 1 88 ? -10.678 0.249 -2.951 1.00 93.69 88 ALA A O 1
ATOM 621 N N . ALA A 1 89 ? -8.479 0.544 -3.319 1.00 94.19 89 ALA A N 1
ATOM 622 C CA . ALA A 1 89 ? -8.096 -0.853 -3.090 1.00 94.19 89 ALA A CA 1
ATOM 623 C C . ALA A 1 89 ? -8.386 -1.318 -1.653 1.00 94.19 89 ALA A C 1
ATOM 625 O O . ALA A 1 89 ? -8.848 -2.442 -1.438 1.00 94.19 89 ALA A O 1
ATOM 626 N N . ILE A 1 90 ? -8.113 -0.450 -0.679 1.00 94.62 90 ILE A N 1
ATOM 627 C CA . ILE A 1 90 ? -8.266 -0.712 0.752 1.00 94.62 90 ILE A CA 1
ATOM 628 C C . ILE A 1 90 ? -9.020 0.448 1.394 1.00 94.62 90 ILE A C 1
ATOM 630 O O . ILE A 1 90 ? -8.756 1.607 1.074 1.00 94.62 90 ILE A O 1
ATOM 634 N N . THR A 1 91 ? -9.870 0.142 2.368 1.00 95.50 91 THR A N 1
ATOM 635 C CA . THR A 1 91 ? -10.457 1.133 3.272 1.00 95.50 91 THR A CA 1
ATOM 636 C C . THR A 1 91 ? -10.135 0.771 4.719 1.00 95.50 91 THR A C 1
ATOM 638 O O . THR A 1 91 ? -10.323 -0.369 5.150 1.00 95.50 91 THR A O 1
ATOM 641 N N . VAL A 1 92 ? -9.669 1.751 5.490 1.00 95.19 92 VAL A N 1
ATOM 642 C CA . VAL A 1 92 ? -9.525 1.654 6.945 1.00 95.19 92 VAL A CA 1
ATOM 643 C C . VAL A 1 92 ? -10.702 2.367 7.598 1.00 95.19 92 VAL A C 1
ATOM 645 O O . VAL A 1 92 ? -10.910 3.560 7.383 1.00 95.19 92 VAL A O 1
ATOM 648 N N . THR A 1 93 ? -11.470 1.634 8.402 1.00 93.31 93 THR A N 1
ATOM 649 C CA . THR A 1 93 ? -12.660 2.131 9.111 1.00 93.31 93 THR A CA 1
ATOM 650 C C . THR A 1 93 ? -12.504 1.984 10.621 1.00 93.31 93 THR A C 1
ATOM 652 O O . THR A 1 93 ? -11.680 1.208 11.100 1.00 93.31 93 THR A O 1
ATOM 655 N N . ASN A 1 94 ? -13.324 2.716 11.381 1.00 89.31 94 ASN A N 1
ATOM 656 C CA . ASN A 1 94 ? -13.399 2.631 12.846 1.00 89.31 94 ASN A CA 1
ATOM 657 C C . ASN A 1 94 ? -12.112 3.029 13.598 1.00 89.31 94 ASN A C 1
ATOM 659 O O . ASN A 1 94 ? -11.911 2.637 14.744 1.00 89.31 94 ASN A O 1
ATOM 663 N N . GLY A 1 95 ? -11.264 3.849 12.974 1.00 88.00 95 GLY A N 1
ATOM 664 C CA . GLY A 1 95 ? -10.066 4.424 13.588 1.00 88.00 95 GLY A CA 1
ATOM 665 C C . GLY A 1 95 ? -8.765 3.970 12.918 1.00 88.00 95 GLY A C 1
ATOM 666 O O . GLY A 1 95 ? -8.779 3.042 12.109 1.00 88.00 95 GLY A O 1
ATOM 667 N N . PRO A 1 96 ? -7.630 4.616 13.247 1.00 90.75 96 PRO A N 1
ATOM 668 C CA . PRO A 1 96 ? -6.320 4.178 12.786 1.00 90.75 96 PRO A CA 1
ATOM 669 C C . PRO A 1 96 ? -6.021 2.742 13.225 1.00 90.75 96 PRO A C 1
ATOM 671 O O . PRO A 1 96 ? -6.381 2.334 14.331 1.00 90.75 96 PRO A O 1
ATOM 674 N N . THR A 1 97 ? -5.319 1.992 12.383 1.00 93.69 97 THR A N 1
ATOM 675 C CA . THR A 1 97 ? -4.904 0.613 12.666 1.00 93.69 97 THR A CA 1
ATOM 676 C C . THR A 1 97 ? -3.405 0.451 12.456 1.00 93.69 97 THR A C 1
ATOM 678 O O . THR A 1 97 ? -2.814 1.129 11.618 1.00 93.69 97 THR A O 1
ATOM 681 N N . THR A 1 98 ? -2.779 -0.451 13.206 1.00 94.62 98 THR A N 1
ATOM 682 C CA . THR A 1 98 ? -1.382 -0.837 12.988 1.00 94.62 98 THR A CA 1
ATOM 683 C C . THR A 1 98 ? -1.359 -2.251 12.437 1.00 94.62 98 THR A C 1
ATOM 685 O O . THR A 1 98 ? -1.924 -3.158 13.049 1.00 94.62 98 THR A O 1
ATOM 688 N N . LYS A 1 99 ? -0.728 -2.429 11.276 1.00 93.44 99 LYS A N 1
ATOM 689 C CA . LYS A 1 99 ? -0.679 -3.705 10.557 1.00 93.44 99 LYS A CA 1
ATOM 690 C C . LYS A 1 99 ? 0.718 -4.012 10.054 1.00 93.44 99 LYS A C 1
ATOM 692 O O . LYS A 1 99 ? 1.520 -3.102 9.858 1.00 93.44 99 LYS A O 1
ATOM 697 N N . ILE A 1 100 ? 1.004 -5.292 9.855 1.00 94.00 100 ILE A N 1
ATOM 698 C CA . ILE A 1 100 ? 2.283 -5.756 9.317 1.00 94.00 100 ILE A CA 1
ATOM 699 C C . ILE A 1 100 ? 2.041 -6.282 7.893 1.00 94.00 100 ILE A C 1
ATOM 701 O O . ILE A 1 100 ? 1.422 -7.340 7.747 1.00 94.00 100 ILE A O 1
ATOM 705 N N . PRO A 1 101 ? 2.481 -5.566 6.840 1.00 93.56 101 PRO A N 1
ATOM 706 C CA . PRO A 1 101 ? 2.411 -6.057 5.475 1.00 93.56 101 PRO A CA 1
ATOM 707 C C . PRO A 1 101 ? 3.493 -7.117 5.245 1.00 93.56 101 PRO A C 1
ATOM 709 O O . PRO A 1 101 ? 4.642 -6.971 5.664 1.00 93.56 101 PRO A O 1
ATOM 712 N N . THR A 1 102 ? 3.141 -8.182 4.540 1.00 91.81 102 THR A N 1
ATOM 713 C CA . THR A 1 102 ? 4.084 -9.186 4.046 1.00 91.81 102 THR A CA 1
ATOM 714 C C . THR A 1 102 ? 3.945 -9.273 2.535 1.00 91.81 102 THR A C 1
ATOM 716 O O . THR A 1 102 ? 2.890 -9.643 2.022 1.00 91.81 102 THR A O 1
ATOM 719 N N . GLU A 1 103 ? 5.008 -8.913 1.817 1.00 88.44 103 GLU A N 1
ATOM 720 C CA . GLU A 1 103 ? 5.058 -9.016 0.358 1.00 88.44 103 GLU A CA 1
ATOM 721 C C . GLU A 1 103 ? 5.635 -10.368 -0.069 1.00 88.44 103 GLU A C 1
ATOM 723 O O . GLU A 1 103 ? 6.669 -10.792 0.455 1.00 88.44 103 GLU A O 1
ATOM 728 N N . ALA A 1 104 ? 5.000 -11.029 -1.038 1.00 86.56 104 ALA A N 1
ATOM 729 C CA . ALA A 1 104 ? 5.496 -12.270 -1.625 1.00 86.56 104 ALA A CA 1
ATOM 730 C C . ALA A 1 104 ? 5.370 -12.247 -3.164 1.00 86.56 104 ALA A C 1
ATOM 732 O O . ALA A 1 104 ? 4.252 -12.134 -3.672 1.00 86.56 104 ALA A O 1
ATOM 733 N N . PRO A 1 105 ? 6.478 -12.378 -3.920 1.00 85.00 105 PRO A N 1
ATOM 734 C CA . PRO A 1 105 ? 7.865 -12.356 -3.440 1.00 85.00 105 PRO A CA 1
ATOM 735 C C . PRO A 1 105 ? 8.244 -10.993 -2.825 1.00 85.00 105 PRO A C 1
ATOM 737 O O . PRO A 1 105 ? 7.483 -10.032 -2.907 1.00 85.00 105 PRO A O 1
ATOM 740 N N . ALA A 1 106 ? 9.407 -10.912 -2.173 1.00 84.19 106 ALA A N 1
ATOM 741 C CA .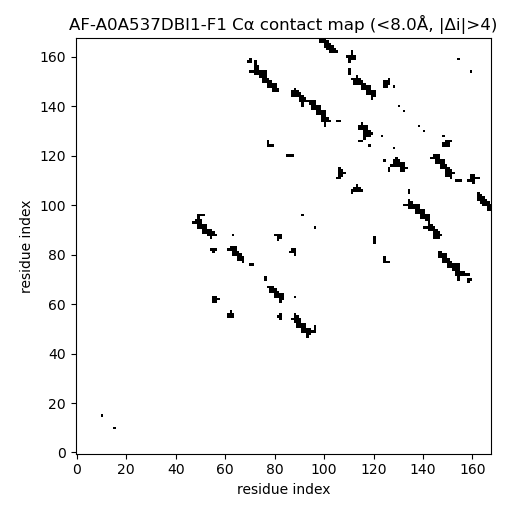 ALA A 1 106 ? 9.886 -9.658 -1.591 1.00 84.19 106 ALA A CA 1
ATOM 742 C C . ALA A 1 106 ? 10.122 -8.598 -2.680 1.00 84.19 106 ALA A C 1
ATOM 744 O O . ALA A 1 106 ? 10.711 -8.898 -3.726 1.00 84.19 106 ALA A O 1
ATOM 745 N N . ILE A 1 107 ? 9.686 -7.361 -2.432 1.00 84.44 107 ILE A N 1
ATOM 746 C CA . ILE A 1 107 ? 9.975 -6.230 -3.322 1.00 84.44 107 ILE A CA 1
ATOM 747 C C . ILE A 1 107 ? 11.491 -5.957 -3.371 1.00 84.44 107 ILE A C 1
ATOM 749 O O . ILE A 1 107 ? 12.228 -6.258 -2.435 1.00 84.44 107 ILE A O 1
ATOM 753 N N . GLY A 1 108 ? 11.974 -5.410 -4.487 1.00 78.94 108 GLY A N 1
ATOM 754 C CA . GLY A 1 108 ? 13.385 -5.070 -4.701 1.00 78.94 108 GLY A CA 1
ATOM 755 C C . GLY A 1 108 ? 14.246 -6.153 -5.364 1.00 78.94 108 GLY A C 1
ATOM 756 O O . GLY A 1 108 ? 15.409 -5.887 -5.662 1.00 78.94 108 GLY A O 1
ATOM 757 N N . ALA A 1 109 ? 13.706 -7.341 -5.656 1.00 73.38 109 ALA A N 1
ATOM 758 C CA . ALA A 1 109 ? 14.439 -8.425 -6.317 1.00 73.38 109 ALA A CA 1
ATOM 759 C C . ALA A 1 109 ? 13.907 -8.737 -7.731 1.00 73.38 109 ALA A C 1
ATOM 761 O O . ALA A 1 109 ? 12.704 -8.773 -7.956 1.00 73.38 109 ALA A O 1
ATOM 762 N N . GLY A 1 110 ? 14.802 -9.013 -8.689 1.00 66.69 110 GLY A N 1
ATOM 763 C CA . GLY A 1 110 ? 14.469 -9.744 -9.925 1.00 66.69 110 GLY A CA 1
ATOM 764 C C . GLY A 1 110 ? 13.324 -9.185 -10.785 1.00 66.69 110 GLY A C 1
ATOM 765 O O . GLY A 1 110 ? 12.544 -9.965 -11.318 1.00 66.69 110 GLY A O 1
ATOM 766 N N . GLY A 1 111 ? 13.204 -7.861 -10.924 1.00 71.12 111 GLY A N 1
ATOM 767 C CA . GLY A 1 111 ? 12.139 -7.231 -11.720 1.00 71.12 111 GLY A CA 1
ATOM 768 C C . GLY A 1 111 ? 10.863 -6.875 -10.950 1.00 71.12 111 GLY A C 1
ATOM 769 O O . GLY A 1 111 ? 9.867 -6.464 -11.550 1.00 71.12 111 GLY A O 1
ATOM 770 N N . MET A 1 112 ? 10.907 -7.005 -9.625 1.00 85.38 112 MET A N 1
ATOM 771 C CA . MET A 1 112 ? 9.919 -6.456 -8.701 1.00 85.38 112 MET A CA 1
ATOM 772 C C . MET A 1 112 ? 10.036 -4.928 -8.583 1.00 85.38 112 MET A C 1
ATOM 774 O O . MET A 1 112 ? 11.112 -4.369 -8.822 1.00 85.38 112 MET A O 1
ATOM 778 N N . PRO A 1 113 ? 8.965 -4.236 -8.153 1.00 88.56 113 PRO A N 1
ATOM 779 C CA . PRO A 1 113 ? 9.062 -2.853 -7.693 1.00 88.56 113 PRO A CA 1
ATOM 780 C C . PRO A 1 113 ? 10.127 -2.693 -6.603 1.00 88.56 113 PRO A C 1
ATOM 782 O O . PRO A 1 113 ? 10.362 -3.614 -5.827 1.00 88.56 113 PRO A O 1
ATOM 785 N N . THR A 1 114 ? 10.758 -1.524 -6.527 1.00 91.62 114 THR A N 1
ATOM 786 C CA . THR A 1 114 ? 11.733 -1.175 -5.482 1.00 91.62 114 THR A CA 1
ATOM 787 C C . THR A 1 114 ? 11.082 -0.567 -4.248 1.00 91.62 114 THR A C 1
ATOM 789 O O . THR A 1 114 ? 11.656 -0.634 -3.168 1.00 91.62 114 THR A O 1
ATOM 792 N N . THR A 1 115 ? 9.907 0.049 -4.398 1.00 93.25 115 THR A N 1
ATOM 793 C CA . THR A 1 115 ? 9.136 0.586 -3.272 1.00 93.25 115 THR A CA 1
ATOM 794 C C . THR A 1 115 ? 7.667 0.221 -3.399 1.00 93.25 115 THR A C 1
ATOM 796 O O . THR A 1 115 ? 7.152 0.048 -4.508 1.00 93.25 115 THR A O 1
ATOM 799 N N . LEU A 1 116 ? 7.003 0.150 -2.248 1.00 94.38 116 LEU A N 1
ATOM 800 C CA . LEU A 1 116 ? 5.566 -0.012 -2.125 1.00 94.38 116 LEU A CA 1
ATOM 801 C C . LEU A 1 116 ? 5.044 0.966 -1.066 1.00 94.38 116 LEU A C 1
ATOM 803 O O . LEU A 1 116 ? 5.647 1.123 -0.005 1.00 94.38 116 LEU A O 1
ATOM 807 N N . SER A 1 117 ? 3.932 1.635 -1.343 1.00 96.00 117 SER A N 1
ATOM 808 C CA . SER A 1 117 ? 3.285 2.541 -0.396 1.00 96.00 117 SER A CA 1
ATOM 809 C C . SER A 1 117 ? 1.767 2.563 -0.554 1.00 96.00 117 SER A C 1
ATOM 811 O O . SER A 1 117 ? 1.226 2.174 -1.591 1.00 96.00 117 SER A O 1
ATOM 813 N N . LEU A 1 118 ? 1.069 3.021 0.485 1.00 96.81 118 LEU A N 1
ATOM 814 C CA . LEU A 1 118 ? -0.352 3.357 0.426 1.00 96.81 118 LEU A CA 1
ATOM 815 C C . LEU A 1 118 ? -0.518 4.848 0.148 1.00 96.81 118 LEU A C 1
ATOM 817 O O . LEU A 1 118 ? -0.008 5.686 0.892 1.00 96.81 118 LEU A O 1
ATOM 821 N N . ILE A 1 119 ? -1.275 5.178 -0.891 1.00 96.88 119 ILE A N 1
ATOM 822 C CA . ILE A 1 119 ? -1.582 6.554 -1.290 1.00 96.88 119 ILE A CA 1
ATOM 823 C C . ILE A 1 119 ? -3.091 6.783 -1.288 1.00 96.88 119 ILE A C 1
ATOM 825 O O . ILE A 1 119 ? -3.862 5.858 -1.533 1.00 96.88 119 ILE A O 1
ATOM 829 N N . ALA A 1 120 ? -3.526 8.021 -1.055 1.00 95.19 120 ALA A N 1
ATOM 830 C CA . ALA A 1 120 ? -4.935 8.364 -1.206 1.00 95.19 120 ALA A CA 1
ATOM 831 C C . ALA A 1 120 ? -5.359 8.264 -2.690 1.00 95.19 120 ALA A C 1
ATOM 833 O O . ALA A 1 120 ? -4.558 8.601 -3.574 1.00 95.19 120 ALA A O 1
ATOM 834 N N . PRO A 1 121 ? -6.600 7.844 -2.999 1.00 93.62 121 PRO A N 1
ATOM 835 C CA . PRO A 1 121 ? -7.130 7.847 -4.358 1.00 93.62 121 PRO A CA 1
ATOM 836 C C . PRO A 1 121 ? -6.931 9.194 -5.065 1.00 93.62 121 PRO A C 1
ATOM 838 O O . PRO A 1 121 ? -7.068 10.253 -4.461 1.00 93.62 121 PRO A O 1
ATOM 841 N N . GLY A 1 122 ? -6.568 9.155 -6.350 1.00 89.38 122 GLY A N 1
ATOM 842 C CA . GLY A 1 122 ? -6.272 10.355 -7.145 1.00 89.38 122 GLY A CA 1
ATOM 843 C C . GLY A 1 122 ? -4.896 10.989 -6.894 1.00 89.38 122 GLY A C 1
ATOM 844 O O . GLY A 1 122 ? -4.514 11.903 -7.621 1.00 89.38 122 GLY A O 1
ATOM 845 N N . THR A 1 123 ? -4.123 10.500 -5.919 1.00 92.44 123 THR A N 1
ATOM 846 C CA . THR A 1 123 ? -2.753 10.975 -5.676 1.00 92.44 123 THR A CA 1
ATOM 847 C C . THR A 1 123 ? -1.785 10.414 -6.716 1.00 92.44 123 THR A C 1
ATOM 849 O O . THR A 1 123 ? -1.865 9.245 -7.096 1.00 92.44 123 THR A O 1
ATOM 852 N N . THR A 1 124 ? -0.824 11.230 -7.148 1.00 92.88 124 THR A N 1
ATOM 853 C CA . THR A 1 124 ? 0.264 10.786 -8.027 1.00 92.88 124 THR A CA 1
ATOM 854 C C . THR A 1 124 ? 1.163 9.779 -7.311 1.00 92.88 124 THR A C 1
ATOM 856 O O . THR A 1 124 ? 1.698 10.063 -6.240 1.00 92.88 124 THR A O 1
ATOM 859 N N . CYS A 1 125 ? 1.377 8.617 -7.926 1.00 95.62 125 CYS A N 1
ATOM 860 C CA . CYS A 1 125 ? 2.297 7.610 -7.408 1.00 95.62 125 CYS A CA 1
ATOM 861 C C . CYS A 1 125 ? 3.755 8.015 -7.657 1.00 95.62 125 CYS A C 1
ATOM 863 O O . CYS A 1 125 ? 4.177 8.191 -8.800 1.00 95.62 125 CYS A O 1
ATOM 865 N N . THR A 1 126 ? 4.524 8.161 -6.578 1.00 93.94 126 THR A N 1
ATOM 866 C CA . THR A 1 126 ? 5.966 8.440 -6.592 1.00 93.94 126 THR A CA 1
ATOM 867 C C . THR A 1 126 ? 6.660 7.616 -5.507 1.00 93.94 126 THR A C 1
ATOM 869 O O . THR A 1 126 ? 6.009 7.101 -4.600 1.00 93.94 126 THR A O 1
ATOM 872 N N . ALA A 1 127 ? 7.989 7.499 -5.571 1.00 86.81 127 ALA A N 1
ATOM 873 C CA . ALA A 1 127 ? 8.763 6.662 -4.647 1.00 86.81 127 ALA A CA 1
ATOM 874 C C . ALA A 1 127 ? 8.630 7.065 -3.164 1.00 86.81 127 ALA A C 1
ATOM 876 O O . ALA A 1 127 ? 8.897 6.252 -2.285 1.00 86.81 127 ALA A O 1
ATOM 877 N N . THR A 1 128 ? 8.216 8.304 -2.892 1.00 89.12 128 THR A N 1
ATOM 878 C CA . THR A 1 128 ? 8.030 8.866 -1.546 1.00 89.12 128 THR A CA 1
ATOM 879 C C . THR A 1 128 ? 6.576 9.237 -1.252 1.00 89.12 128 THR A C 1
ATOM 881 O O . THR A 1 128 ? 6.297 9.870 -0.234 1.00 89.12 128 THR A O 1
ATOM 884 N N . ALA A 1 129 ? 5.636 8.882 -2.133 1.00 87.94 129 ALA A N 1
ATOM 885 C CA . ALA A 1 129 ? 4.231 9.202 -1.933 1.00 87.94 129 ALA A CA 1
ATOM 886 C C . ALA A 1 129 ? 3.616 8.300 -0.858 1.00 87.94 129 ALA A C 1
ATOM 888 O O . ALA A 1 129 ? 3.668 7.075 -0.956 1.00 87.94 129 ALA A O 1
ATOM 889 N N . GLY A 1 130 ? 2.950 8.920 0.115 1.00 93.50 130 GLY A N 1
ATOM 890 C CA . GLY A 1 130 ? 2.076 8.232 1.057 1.00 93.50 130 GLY A CA 1
ATOM 891 C C . GLY A 1 130 ? 2.799 7.454 2.155 1.00 93.50 130 GLY A C 1
ATOM 892 O O . GLY A 1 130 ? 3.869 7.836 2.623 1.00 93.50 130 GLY A O 1
ATOM 893 N N . ILE A 1 131 ? 2.155 6.386 2.614 1.00 95.94 131 ILE A N 1
ATOM 894 C CA . ILE A 1 131 ? 2.599 5.575 3.746 1.00 95.94 131 ILE A CA 1
ATOM 895 C C . ILE A 1 131 ? 3.453 4.430 3.208 1.00 95.94 131 ILE A C 1
ATOM 897 O O . ILE A 1 131 ? 2.925 3.524 2.566 1.00 95.94 131 ILE A O 1
ATOM 901 N N . ALA A 1 132 ? 4.762 4.469 3.454 1.00 94.62 132 ALA A N 1
ATOM 902 C CA . ALA A 1 132 ? 5.674 3.424 3.002 1.00 94.62 132 ALA A CA 1
ATOM 903 C C . ALA A 1 132 ? 5.327 2.069 3.638 1.00 94.62 132 ALA A C 1
ATOM 905 O O . ALA A 1 132 ? 5.153 1.969 4.855 1.00 94.62 132 ALA A O 1
ATOM 906 N N . LEU A 1 133 ? 5.249 1.035 2.803 1.00 93.31 133 LEU A N 1
ATOM 907 C CA . LEU A 1 133 ? 5.126 -0.352 3.222 1.00 93.31 133 LEU A CA 1
ATOM 908 C C . LEU A 1 133 ? 6.504 -0.994 3.113 1.00 93.31 133 LEU A C 1
ATOM 910 O O . LEU A 1 133 ? 7.141 -0.959 2.062 1.00 93.31 133 LEU A O 1
ATOM 914 N N . ALA A 1 134 ? 6.972 -1.527 4.234 1.00 89.12 134 ALA A N 1
ATOM 915 C CA . ALA A 1 134 ? 8.193 -2.304 4.297 1.00 89.12 134 ALA A CA 1
ATOM 916 C C . ALA A 1 134 ? 7.841 -3.705 4.782 1.00 89.12 134 ALA A C 1
ATOM 918 O O . ALA A 1 134 ? 7.108 -3.859 5.765 1.00 89.12 134 ALA A O 1
ATOM 919 N N . GLN A 1 135 ? 8.387 -4.712 4.102 1.00 88.00 135 GLN A N 1
ATOM 920 C CA . GLN A 1 135 ? 8.153 -6.109 4.430 1.00 88.00 135 GLN A CA 1
ATOM 921 C C . GLN A 1 135 ? 8.341 -6.374 5.928 1.00 88.00 135 GLN A C 1
ATOM 923 O O . GLN A 1 135 ? 9.351 -5.991 6.528 1.00 88.00 135 GLN A O 1
ATOM 928 N N . SER A 1 136 ? 7.357 -7.044 6.526 1.00 89.50 136 SER A N 1
ATOM 929 C CA . SER A 1 136 ? 7.373 -7.491 7.921 1.00 89.50 136 SER A CA 1
ATOM 930 C C . SER A 1 136 ? 7.574 -6.369 8.949 1.00 89.50 136 SER A C 1
ATOM 932 O O . SER A 1 136 ? 7.936 -6.637 10.095 1.00 89.50 136 SER A O 1
ATOM 934 N N . THR A 1 137 ? 7.321 -5.114 8.570 1.00 93.00 137 THR A N 1
ATOM 935 C CA . THR A 1 137 ? 7.479 -3.946 9.442 1.00 93.00 137 THR A CA 1
ATOM 936 C C . THR A 1 137 ? 6.120 -3.351 9.777 1.00 93.00 137 THR A C 1
ATOM 938 O O . THR A 1 137 ? 5.342 -3.021 8.887 1.00 93.00 137 THR A O 1
ATOM 941 N N . ALA A 1 138 ? 5.827 -3.192 11.069 1.00 94.31 138 ALA A N 1
ATOM 942 C CA . ALA A 1 138 ? 4.560 -2.618 11.507 1.00 94.31 138 ALA A CA 1
ATOM 943 C C . ALA A 1 138 ? 4.400 -1.176 11.007 1.00 94.31 138 ALA A C 1
ATOM 945 O O . ALA A 1 138 ? 5.285 -0.339 11.193 1.00 94.31 138 ALA A O 1
ATOM 946 N N . VAL A 1 139 ? 3.244 -0.886 10.416 1.00 95.12 139 VAL A N 1
ATOM 947 C CA . VAL A 1 139 ? 2.899 0.432 9.889 1.00 95.12 139 VAL A CA 1
ATOM 948 C C . VAL A 1 139 ? 1.563 0.896 10.451 1.00 95.12 139 VAL A C 1
ATOM 950 O O . VAL A 1 139 ? 0.603 0.129 10.529 1.00 95.12 139 VAL A O 1
ATOM 953 N N . SER A 1 140 ? 1.509 2.162 10.859 1.00 94.69 140 SER A N 1
ATOM 954 C CA . SER A 1 140 ? 0.283 2.806 11.328 1.00 94.69 140 SER A CA 1
ATOM 955 C C . SER A 1 140 ? -0.438 3.459 10.157 1.00 94.69 140 SER A C 1
ATOM 957 O O . SER A 1 140 ? 0.105 4.345 9.499 1.00 94.69 140 SER A O 1
ATOM 959 N N . ILE A 1 141 ? -1.669 3.023 9.916 1.00 95.44 141 ILE A N 1
ATOM 960 C CA . ILE A 1 141 ? -2.507 3.445 8.798 1.00 95.44 141 ILE A CA 1
ATOM 961 C C . ILE A 1 141 ? -3.701 4.216 9.376 1.00 95.44 141 ILE A C 1
ATOM 963 O O . I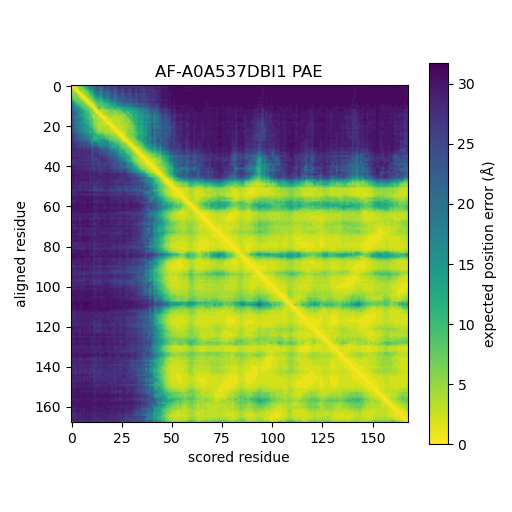LE A 1 141 ? -4.493 3.635 10.125 1.00 95.44 141 ILE A O 1
ATOM 967 N N . PRO A 1 142 ? -3.832 5.522 9.089 1.00 95.81 142 PRO A N 1
ATOM 968 C CA . PRO A 1 142 ? -4.998 6.305 9.480 1.00 95.81 142 PRO A CA 1
ATOM 969 C C . PRO A 1 142 ? -6.299 5.772 8.869 1.00 95.81 142 PRO A C 1
ATOM 971 O O . PRO A 1 142 ? -6.295 5.016 7.902 1.00 95.81 142 PRO A O 1
ATOM 974 N N . THR A 1 143 ? -7.432 6.205 9.420 1.00 95.56 143 THR A N 1
ATOM 975 C CA . THR A 1 143 ? -8.739 6.006 8.784 1.00 95.56 143 THR A CA 1
ATOM 976 C C . THR A 1 143 ? -8.753 6.680 7.415 1.00 95.56 143 THR A C 1
ATOM 978 O O . THR A 1 143 ? -8.381 7.851 7.305 1.00 95.56 143 THR A O 1
ATOM 981 N N . GLY A 1 144 ? -9.230 5.975 6.394 1.00 95.44 144 GLY A N 1
ATOM 982 C CA . GLY A 1 144 ? -9.317 6.516 5.045 1.00 95.44 144 GLY A CA 1
ATOM 983 C C . GLY A 1 144 ? -9.313 5.447 3.964 1.00 95.44 144 GLY A C 1
ATOM 984 O O . GLY A 1 144 ? -9.263 4.248 4.238 1.00 95.44 144 GLY A O 1
ATOM 985 N N . ASP A 1 145 ? -9.355 5.925 2.730 1.00 96.62 145 ASP A N 1
ATOM 986 C CA . ASP A 1 145 ? -9.306 5.126 1.516 1.00 96.62 145 ASP A CA 1
ATOM 987 C C . ASP A 1 145 ? -7.902 5.161 0.912 1.00 96.62 145 ASP A C 1
ATOM 989 O O . ASP A 1 145 ? -7.268 6.220 0.861 1.00 96.62 145 ASP A O 1
ATOM 993 N N . TYR A 1 146 ? -7.428 4.013 0.428 1.00 96.62 146 TYR A N 1
ATOM 994 C CA . TYR A 1 146 ? -6.062 3.841 -0.055 1.00 96.62 146 TYR A CA 1
ATOM 995 C C . TYR A 1 146 ? -5.977 2.996 -1.329 1.00 96.62 146 TYR A C 1
ATOM 997 O O . TYR A 1 146 ? -6.675 1.996 -1.495 1.00 96.62 146 TYR A O 1
ATOM 1005 N N . ASN A 1 147 ? -5.046 3.377 -2.200 1.00 96.38 147 ASN A N 1
ATOM 1006 C CA . ASN A 1 147 ? -4.540 2.582 -3.315 1.00 96.38 147 ASN A CA 1
ATOM 1007 C C . ASN A 1 147 ? -3.084 2.198 -3.053 1.00 96.38 147 ASN A C 1
ATOM 1009 O O . ASN A 1 147 ? -2.376 2.897 -2.324 1.00 96.38 147 ASN A O 1
ATOM 1013 N N . TYR A 1 148 ? -2.615 1.129 -3.691 1.00 95.44 148 TYR A N 1
ATOM 1014 C CA . TYR A 1 148 ? -1.196 0.793 -3.652 1.00 95.44 148 TYR A CA 1
ATOM 1015 C C . TYR A 1 148 ? -0.442 1.572 -4.723 1.00 95.44 148 TYR A C 1
ATOM 1017 O O . TYR A 1 148 ? -0.863 1.617 -5.878 1.00 95.44 148 TYR A O 1
ATOM 1025 N N . CYS A 1 149 ? 0.693 2.143 -4.351 1.00 95.75 149 CYS A N 1
ATOM 1026 C CA . CYS A 1 149 ? 1.660 2.739 -5.255 1.00 95.75 149 CYS A CA 1
ATOM 1027 C C . CYS A 1 149 ? 2.931 1.897 -5.221 1.00 95.75 149 CYS A C 1
ATOM 1029 O O . CYS A 1 149 ? 3.550 1.754 -4.170 1.00 95.75 149 CYS A O 1
ATOM 1031 N N . ALA A 1 150 ? 3.314 1.329 -6.361 1.00 94.69 150 ALA A N 1
ATOM 1032 C CA . ALA A 1 150 ? 4.564 0.597 -6.500 1.00 94.69 150 ALA A CA 1
ATOM 1033 C C . ALA A 1 150 ? 5.463 1.300 -7.513 1.00 94.69 150 ALA A C 1
ATOM 1035 O O . ALA A 1 150 ? 5.030 1.587 -8.631 1.00 94.69 150 ALA A O 1
ATOM 1036 N N . THR A 1 151 ? 6.715 1.566 -7.151 1.00 95.06 151 THR A N 1
ATOM 1037 C CA . THR A 1 151 ? 7.661 2.231 -8.059 1.00 95.06 151 THR A CA 1
ATOM 1038 C C . THR A 1 151 ? 8.921 1.415 -8.258 1.00 95.06 151 THR A C 1
ATOM 1040 O O . THR A 1 151 ? 9.277 0.599 -7.409 1.00 95.06 151 THR A O 1
ATOM 1043 N N . GLY A 1 152 ? 9.588 1.627 -9.387 1.00 92.81 152 GLY A N 1
ATOM 1044 C CA . GLY A 1 152 ? 10.862 1.004 -9.714 1.00 92.81 152 GLY A CA 1
ATOM 1045 C C . GLY A 1 152 ? 11.692 1.874 -10.646 1.00 92.81 152 GLY A C 1
ATOM 1046 O O . GLY A 1 152 ? 11.172 2.716 -11.378 1.00 92.81 152 GLY A O 1
ATOM 1047 N N . THR A 1 153 ? 13.005 1.674 -10.621 1.00 91.75 153 THR A N 1
ATOM 1048 C CA . THR A 1 153 ? 13.961 2.454 -11.421 1.00 91.75 153 THR A CA 1
ATOM 1049 C C . THR A 1 153 ? 14.151 1.902 -12.830 1.00 91.75 153 THR A C 1
ATOM 1051 O O . THR A 1 153 ? 14.574 2.630 -13.725 1.00 91.75 153 THR A O 1
ATOM 1054 N N . THR A 1 154 ? 13.846 0.623 -13.054 1.00 89.62 154 THR A N 1
ATOM 1055 C CA . THR A 1 154 ? 14.020 -0.035 -14.353 1.00 89.62 154 THR A CA 1
ATOM 1056 C C . THR A 1 154 ? 12.997 -1.153 -14.518 1.00 89.62 154 THR A C 1
ATOM 1058 O O . THR A 1 154 ? 13.046 -2.157 -13.810 1.00 89.62 154 THR A O 1
ATOM 1061 N N . ALA A 1 155 ? 12.065 -0.991 -15.457 1.00 88.44 155 ALA A N 1
ATOM 1062 C CA . ALA A 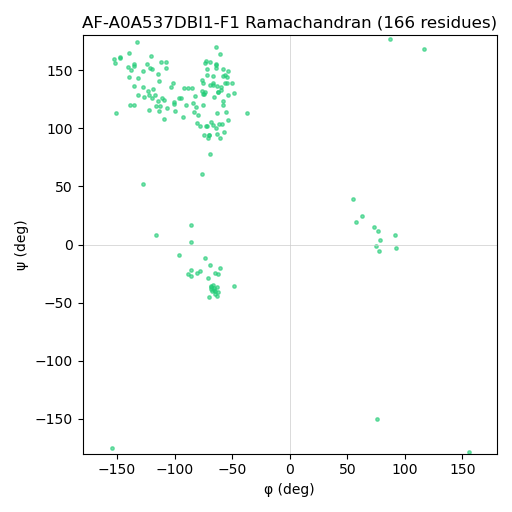1 155 ? 11.104 -2.029 -15.808 1.00 88.44 155 ALA A CA 1
ATOM 1063 C C . ALA A 1 155 ? 11.780 -3.161 -16.611 1.00 88.44 155 ALA A C 1
ATOM 1065 O O . ALA A 1 155 ? 12.468 -2.874 -17.598 1.00 88.44 155 ALA A O 1
ATOM 1066 N N . PRO A 1 156 ? 11.573 -4.441 -16.253 1.00 85.75 156 PRO A N 1
ATOM 1067 C CA . PRO A 1 156 ? 12.071 -5.567 -17.039 1.00 85.75 156 PRO A CA 1
ATOM 1068 C C . PRO A 1 156 ? 11.431 -5.646 -18.428 1.00 85.75 156 PRO A C 1
ATOM 1070 O O . PRO A 1 156 ? 10.284 -5.246 -18.626 1.00 85.75 156 PRO A O 1
ATOM 1073 N N . VAL A 1 157 ? 12.138 -6.262 -19.380 1.00 84.69 157 VAL A N 1
ATOM 1074 C CA . VAL A 1 157 ? 11.607 -6.546 -20.730 1.00 84.69 157 VAL A CA 1
ATOM 1075 C C . VAL A 1 157 ? 10.396 -7.483 -20.710 1.00 84.69 157 VAL A C 1
ATOM 1077 O O . VAL A 1 157 ? 9.565 -7.438 -21.609 1.00 84.69 157 VAL A O 1
ATOM 1080 N N . THR A 1 158 ? 10.276 -8.306 -19.668 1.00 83.19 158 THR A N 1
ATOM 1081 C CA . THR A 1 158 ? 9.148 -9.214 -19.428 1.00 83.19 158 THR A CA 1
ATOM 1082 C C . THR A 1 158 ? 7.976 -8.544 -18.701 1.00 83.19 158 THR A C 1
ATOM 1084 O O . THR A 1 158 ? 6.996 -9.218 -18.397 1.00 83.19 158 THR A O 1
ATOM 1087 N N . GLY A 1 159 ? 8.064 -7.243 -18.399 1.00 82.00 159 GLY A N 1
ATOM 1088 C CA . GLY A 1 159 ? 7.111 -6.529 -17.548 1.00 82.00 159 GLY A CA 1
ATOM 1089 C C . GLY A 1 159 ? 7.448 -6.617 -16.056 1.00 82.00 159 GLY A C 1
ATOM 1090 O O . GLY A 1 159 ? 8.424 -7.251 -15.653 1.00 82.00 159 GLY A O 1
ATOM 1091 N N . VAL A 1 160 ? 6.648 -5.936 -15.233 1.00 84.12 160 VAL A N 1
ATOM 1092 C CA . VAL A 1 160 ? 6.806 -5.944 -13.770 1.00 84.12 160 VAL A CA 1
ATOM 1093 C C . VAL A 1 160 ? 6.270 -7.256 -13.205 1.00 84.12 160 VAL A C 1
ATOM 1095 O O . VAL A 1 160 ? 5.170 -7.686 -13.552 1.00 84.12 160 VAL A O 1
ATOM 1098 N N . VAL A 1 161 ? 7.054 -7.889 -12.333 1.00 85.06 161 VAL A N 1
ATOM 1099 C CA . VAL A 1 161 ? 6.698 -9.167 -11.705 1.00 85.06 161 VAL A CA 1
ATOM 1100 C C . VAL A 1 161 ? 5.503 -8.985 -10.762 1.00 85.06 161 VAL A C 1
ATOM 1102 O O . VAL A 1 161 ? 5.429 -8.009 -10.016 1.00 85.06 161 VAL A O 1
ATOM 1105 N N . SER A 1 162 ? 4.555 -9.925 -10.800 1.00 86.06 162 SER A N 1
ATOM 1106 C CA . SER A 1 162 ? 3.398 -9.935 -9.898 1.00 86.06 162 SER A CA 1
ATOM 1107 C C . SER A 1 162 ? 3.792 -10.317 -8.473 1.00 86.06 162 SER A C 1
ATOM 1109 O O . SER A 1 162 ? 4.657 -11.165 -8.259 1.00 86.06 162 SER A O 1
ATOM 1111 N N . PHE A 1 163 ? 3.104 -9.731 -7.497 1.00 86.38 163 PHE A N 1
ATOM 1112 C CA . PHE A 1 163 ? 3.323 -9.986 -6.079 1.00 86.38 163 PHE A CA 1
ATOM 1113 C C . PHE A 1 163 ? 2.022 -9.867 -5.292 1.00 86.38 163 PHE A C 1
ATOM 1115 O O . PHE A 1 163 ? 1.049 -9.269 -5.754 1.00 86.38 163 PHE A O 1
ATOM 1122 N N . THR A 1 164 ? 2.011 -10.442 -4.097 1.00 89.44 164 THR A N 1
ATOM 1123 C CA . THR A 1 164 ? 0.893 -10.378 -3.154 1.00 89.44 164 THR A CA 1
ATOM 1124 C C . THR A 1 164 ? 1.295 -9.605 -1.912 1.00 89.44 164 THR A C 1
ATOM 1126 O O . THR A 1 164 ? 2.434 -9.730 -1.469 1.00 89.44 164 THR A O 1
ATOM 1129 N N . VAL A 1 165 ? 0.350 -8.878 -1.317 1.00 90.44 165 VAL A N 1
ATOM 1130 C CA . VAL A 1 165 ? 0.509 -8.236 -0.006 1.00 90.44 165 VAL A CA 1
ATOM 1131 C C . VAL A 1 165 ? -0.494 -8.863 0.952 1.00 90.44 165 VAL A C 1
ATOM 1133 O O . VAL A 1 165 ? -1.701 -8.778 0.723 1.00 90.44 165 VAL A O 1
ATOM 1136 N N . THR A 1 166 ? -0.012 -9.490 2.018 1.00 91.06 166 THR A N 1
ATOM 1137 C CA . THR A 1 166 ? -0.850 -9.989 3.116 1.00 91.06 166 THR A CA 1
ATOM 1138 C C . THR A 1 166 ? -0.671 -9.116 4.353 1.00 91.06 166 THR A C 1
ATOM 1140 O O . THR A 1 166 ? 0.371 -8.492 4.528 1.00 91.06 166 THR A O 1
ATOM 1143 N N . TRP A 1 167 ? -1.696 -9.037 5.202 1.00 90.12 167 TRP A N 1
ATOM 1144 C CA . TRP A 1 167 ? -1.702 -8.181 6.390 1.00 90.12 167 TRP A CA 1
ATOM 1145 C C . TRP A 1 167 ? -1.934 -9.019 7.649 1.00 90.12 167 TRP A C 1
ATOM 1147 O O . TRP A 1 167 ? -2.904 -9.778 7.698 1.00 90.12 167 TRP A O 1
ATOM 1157 N N . ALA A 1 168 ? -1.075 -8.849 8.657 1.00 87.06 168 ALA A N 1
ATOM 1158 C CA . ALA A 1 168 ? -1.267 -9.354 10.022 1.00 87.06 168 ALA A CA 1
ATOM 1159 C C . ALA A 1 168 ? -1.658 -8.202 10.961 1.00 87.06 168 ALA A C 1
ATOM 1161 O O . ALA A 1 168 ? -0.980 -7.148 10.922 1.00 87.06 168 ALA A O 1
#

Radius of gyration: 40.59 Å; Cα contacts (8 Å, |Δi|>4): 301; chains: 1; bounding box: 64×47×130 Å

Secondary structure (DSSP, 8-state):
------------HHHHHHHHHHHHHHHTT------------------PPPEEEESSSSSGGGPPEEESS---TTS-EEEEEE-GGG--SEEEESS-EEE-EEEESPTTSTT--SEEEEE-TTPPP-TTSSEEE-TT--EEE-SEEEEEEEEESS--TT-PPP-EEEE-

pLDDT: mean 79.96, std 16.45, range [40.22, 96.88]

Foldseek 3Di:
DDDDPDPPPPQDPVNVVVVVVVVVVVVVPPDPPPPPDDDDDPDPPPLPDWDKDFPACPDPVFRWDWPPPDDDAFAKDKIKTATPPQFFRIFIPSWKDKKAKAKVPAAPPDQAFNWKAWAAGPDDADRPHHWTHHHRDIGIGTGHGTIMMTIHGGGHPVGHDDMDIDID